Protein AF-A0A8S2XFJ7-F1 (afdb_monomer_lite)

Foldseek 3Di:
DDDPDPPVVVVVVVVVVVPPPPPPPPPPCPPPDDDDDDPLVVLVVVQVPDPDPPDDRPRDPADADPVRHHDDDPVNVVVVVVVVCVVPVD

Structure (mmCIF, N/CA/C/O backbone):
data_AF-A0A8S2XFJ7-F1
#
_entry.id   AF-A0A8S2XFJ7-F1
#
loop_
_atom_site.group_PDB
_atom_site.id
_atom_site.type_symbol
_atom_site.label_atom_id
_atom_site.label_alt_id
_atom_site.label_comp_id
_atom_site.label_asym_id
_atom_site.label_entity_id
_atom_site.label_seq_id
_atom_site.pdbx_PDB_ins_code
_atom_site.Cartn_x
_atom_site.Cartn_y
_atom_site.Cartn_z
_atom_site.occupancy
_atom_site.B_iso_or_equiv
_atom_site.auth_seq_id
_atom_site.auth_comp_id
_atom_site.auth_asym_id
_atom_site.auth_atom_id
_atom_site.pdbx_PDB_model_num
ATOM 1 N N . MET A 1 1 ? 4.955 74.452 -26.018 1.00 40.88 1 MET A N 1
ATOM 2 C CA . MET A 1 1 ? 4.145 73.230 -25.820 1.00 40.88 1 MET A CA 1
ATOM 3 C C . MET A 1 1 ? 5.074 72.022 -25.687 1.00 40.88 1 MET A C 1
ATOM 5 O O . MET A 1 1 ? 5.710 71.675 -26.676 1.00 40.88 1 MET A O 1
ATOM 9 N N . PRO A 1 2 ? 5.244 71.431 -24.489 1.00 47.41 2 PRO A N 1
ATOM 10 C CA . PRO A 1 2 ? 6.196 70.350 -24.248 1.00 47.41 2 PRO A CA 1
ATOM 11 C C . PRO A 1 2 ? 5.463 69.008 -24.097 1.00 47.41 2 PRO A C 1
ATOM 13 O O . PRO A 1 2 ? 5.196 68.560 -22.991 1.00 47.41 2 PRO A O 1
ATOM 16 N N . LEU A 1 3 ? 5.125 68.350 -25.205 1.00 50.56 3 LEU A N 1
ATOM 17 C CA . LEU A 1 3 ? 4.536 67.003 -25.178 1.00 50.56 3 LEU A CA 1
ATOM 18 C C . LEU A 1 3 ? 5.171 66.120 -26.259 1.00 50.56 3 LEU A C 1
ATOM 20 O O . LEU A 1 3 ? 4.497 65.649 -27.162 1.00 50.56 3 LEU A O 1
ATOM 24 N N . CYS A 1 4 ? 6.492 65.918 -26.216 1.00 53.28 4 CYS A N 1
ATOM 25 C CA . CYS A 1 4 ? 7.136 64.939 -27.105 1.00 53.28 4 CYS A CA 1
ATOM 26 C C . CYS A 1 4 ? 8.488 64.428 -26.570 1.00 53.28 4 CYS A C 1
ATOM 28 O O . CYS A 1 4 ? 9.504 64.484 -27.258 1.00 53.28 4 CYS A O 1
ATOM 30 N N . ARG A 1 5 ? 8.549 63.968 -25.309 1.00 59.06 5 ARG A N 1
ATOM 31 C CA . ARG A 1 5 ? 9.762 63.305 -24.770 1.00 59.06 5 ARG A CA 1
ATOM 32 C C . ARG A 1 5 ? 9.557 61.924 -24.135 1.00 59.06 5 ARG A C 1
ATOM 34 O O . ARG A 1 5 ? 10.547 61.239 -23.930 1.00 59.06 5 ARG A O 1
ATOM 41 N N . ASN A 1 6 ? 8.325 61.441 -23.938 1.00 60.38 6 ASN A N 1
ATOM 42 C CA . ASN A 1 6 ? 8.088 60.197 -23.179 1.00 60.38 6 ASN A CA 1
ATOM 43 C C . ASN A 1 6 ? 7.857 58.909 -23.996 1.00 60.38 6 ASN A C 1
ATOM 45 O O . ASN A 1 6 ? 7.772 57.837 -23.413 1.00 60.38 6 ASN A O 1
ATOM 49 N N . LEU A 1 7 ? 7.815 58.940 -25.331 1.00 57.69 7 LEU A N 1
ATOM 50 C CA . LEU A 1 7 ? 7.497 57.727 -26.116 1.00 57.69 7 LEU A CA 1
ATOM 51 C C . LEU A 1 7 ? 8.686 56.777 -26.353 1.00 57.69 7 LEU A C 1
ATOM 53 O O . LEU A 1 7 ? 8.481 55.584 -26.571 1.00 57.69 7 LEU A O 1
ATOM 57 N N . ARG A 1 8 ? 9.932 57.267 -26.288 1.00 57.59 8 ARG A N 1
ATOM 58 C CA . ARG A 1 8 ? 11.129 56.415 -26.440 1.00 57.59 8 ARG A CA 1
ATOM 59 C C . ARG A 1 8 ? 11.462 55.638 -25.168 1.00 57.59 8 ARG A C 1
ATOM 61 O O . ARG A 1 8 ? 11.833 54.473 -25.247 1.00 57.59 8 ARG A O 1
ATOM 68 N N . GLN A 1 9 ? 11.259 56.248 -24.005 1.00 56.66 9 GLN A N 1
ATOM 69 C CA . GLN A 1 9 ? 11.600 55.639 -22.719 1.00 56.66 9 GLN A CA 1
ATOM 70 C C . GLN A 1 9 ? 10.621 54.519 -22.337 1.00 56.66 9 GLN A C 1
ATOM 72 O O . GLN A 1 9 ? 11.046 53.482 -21.843 1.00 56.66 9 GLN A O 1
ATOM 77 N N . VAL A 1 10 ? 9.333 54.667 -22.677 1.00 58.78 10 VAL A N 1
ATOM 78 C CA . VAL A 1 10 ? 8.306 53.634 -22.440 1.00 58.78 10 VAL A CA 1
ATOM 79 C C . VAL A 1 10 ? 8.498 52.424 -23.362 1.00 58.78 10 VAL A C 1
ATOM 81 O O . VAL A 1 10 ? 8.378 51.289 -22.911 1.00 58.78 10 VAL A O 1
ATOM 84 N N . LYS A 1 11 ? 8.882 52.632 -24.632 1.00 56.97 11 LYS A N 1
ATOM 85 C CA . LYS A 1 11 ? 9.237 51.525 -25.541 1.00 56.97 11 LYS A CA 1
ATOM 86 C C . LYS A 1 11 ? 10.482 50.764 -25.074 1.00 56.97 11 LYS A C 1
ATOM 88 O O . LYS A 1 11 ? 10.486 49.538 -25.136 1.00 56.97 11 LYS A O 1
ATOM 93 N N . GLN A 1 12 ? 11.500 51.468 -24.572 1.00 56.28 12 GLN A N 1
ATOM 94 C CA . GLN A 1 12 ? 12.714 50.833 -24.054 1.00 56.28 12 GLN A CA 1
ATOM 95 C C . GLN A 1 12 ? 12.442 50.033 -22.770 1.00 56.28 12 GLN A C 1
ATOM 97 O O . GLN A 1 12 ? 12.999 48.952 -22.608 1.00 56.28 12 GLN A O 1
ATOM 102 N N . LEU A 1 13 ? 11.549 50.528 -21.903 1.00 57.50 13 LEU A N 1
ATOM 103 C CA . LEU A 1 13 ? 11.131 49.850 -20.672 1.00 57.50 13 LEU A CA 1
ATOM 104 C C . LEU A 1 13 ? 10.283 48.592 -20.952 1.00 57.50 13 LEU A C 1
ATOM 106 O O . LEU A 1 13 ? 10.414 47.587 -20.265 1.00 57.50 13 LEU A O 1
ATOM 110 N N . LEU A 1 14 ? 9.432 48.617 -21.984 1.00 55.88 14 LEU A N 1
ATOM 111 C CA . LEU A 1 14 ? 8.612 47.462 -22.381 1.00 55.88 14 LEU A CA 1
ATOM 112 C C . LEU A 1 14 ? 9.439 46.339 -23.040 1.00 55.88 14 LEU A C 1
ATOM 114 O O . LEU A 1 14 ? 9.117 45.157 -22.890 1.00 55.88 14 LEU A O 1
ATOM 118 N N . LEU A 1 15 ? 10.528 46.690 -23.733 1.00 55.84 15 LEU A N 1
ATOM 119 C CA . LEU A 1 15 ? 11.445 45.726 -24.351 1.00 55.84 15 LEU A CA 1
ATOM 120 C C . LEU A 1 15 ? 12.345 45.019 -23.324 1.00 55.84 15 LEU A C 1
ATOM 122 O O . LEU A 1 15 ? 12.580 43.819 -23.456 1.00 55.84 15 LEU A O 1
ATOM 126 N N . THR A 1 16 ? 12.797 45.711 -22.274 1.00 52.78 16 THR A N 1
ATOM 127 C CA . THR A 1 16 ? 13.628 45.106 -21.215 1.00 52.78 16 THR A CA 1
ATOM 128 C C . THR A 1 16 ? 12.843 44.187 -20.280 1.00 52.78 16 THR A C 1
ATOM 130 O O . THR A 1 16 ? 13.390 43.187 -19.821 1.00 52.78 16 THR A O 1
ATOM 133 N N . VAL A 1 17 ? 11.549 44.438 -20.051 1.00 55.88 17 VAL A N 1
ATOM 134 C CA . VAL A 1 17 ? 10.697 43.536 -19.248 1.00 55.88 17 VAL A CA 1
ATOM 135 C C . VAL A 1 17 ? 10.398 42.221 -19.990 1.00 55.88 17 VAL A C 1
ATOM 137 O O . VAL A 1 17 ? 10.217 41.183 -19.355 1.00 55.88 17 VAL A O 1
ATOM 140 N N . SER A 1 18 ? 10.427 42.219 -21.329 1.00 52.34 18 SER A N 1
ATOM 141 C CA . SER A 1 18 ? 10.202 41.007 -22.137 1.00 52.34 18 SER A CA 1
ATOM 142 C C . SER A 1 18 ? 11.402 40.047 -22.158 1.00 52.34 18 SER A C 1
ATOM 144 O O . SER A 1 18 ? 11.220 38.849 -22.364 1.00 52.34 18 SER A O 1
ATOM 146 N N . GLN A 1 19 ? 12.623 40.535 -21.910 1.00 55.84 19 GLN A N 1
ATOM 147 C CA . GLN A 1 19 ? 13.845 39.715 -21.944 1.00 55.84 19 GLN A CA 1
ATOM 148 C C . GLN A 1 19 ? 14.151 38.991 -20.620 1.00 55.84 19 GLN A C 1
ATOM 150 O O . GLN A 1 19 ? 15.005 38.110 -20.587 1.00 55.84 19 GLN A O 1
ATOM 155 N N . ALA A 1 20 ? 13.418 39.278 -19.539 1.00 53.34 20 ALA A N 1
ATOM 156 C CA . ALA A 1 20 ? 13.630 38.654 -18.229 1.00 53.34 20 ALA A CA 1
ATOM 157 C C . ALA A 1 20 ? 13.033 37.234 -18.085 1.00 53.34 20 ALA A C 1
ATOM 159 O O . ALA A 1 20 ? 13.029 36.678 -16.989 1.00 53.34 20 ALA A O 1
ATOM 160 N N . ARG A 1 21 ? 12.519 36.625 -19.165 1.00 55.81 21 ARG A N 1
ATOM 161 C CA . ARG A 1 21 ? 11.924 35.270 -19.149 1.00 55.81 21 ARG A CA 1
ATOM 162 C C . ARG A 1 21 ? 12.729 34.196 -19.881 1.00 55.81 21 ARG A C 1
ATOM 164 O O . ARG A 1 21 ? 12.192 33.136 -20.174 1.00 55.81 21 ARG A O 1
ATOM 171 N N . LEU A 1 22 ? 14.013 34.431 -20.138 1.00 57.62 22 LEU A N 1
ATOM 172 C CA . LEU A 1 22 ? 14.922 33.408 -20.667 1.00 57.62 22 LEU A CA 1
ATOM 173 C C . LEU A 1 22 ? 16.074 33.138 -19.693 1.00 57.62 22 LEU A C 1
ATOM 175 O O . LEU A 1 22 ? 17.223 32.975 -20.093 1.00 57.62 22 LEU A O 1
ATOM 179 N N . ALA A 1 23 ? 15.781 33.090 -18.392 1.00 61.88 23 ALA A N 1
ATOM 180 C CA . ALA A 1 23 ? 16.662 32.377 -17.481 1.00 61.88 23 ALA A CA 1
ATOM 181 C C . ALA A 1 23 ? 16.585 30.896 -17.873 1.00 61.88 23 ALA A C 1
ATOM 183 O O . ALA A 1 23 ? 15.527 30.283 -17.752 1.00 61.88 23 ALA A O 1
ATOM 184 N N . SER A 1 24 ? 17.682 30.371 -18.420 1.00 64.31 24 SER A N 1
ATOM 185 C CA . SER A 1 24 ? 17.869 28.968 -18.790 1.00 64.31 24 SER A CA 1
ATOM 186 C C . SER A 1 24 ? 17.299 28.047 -17.707 1.00 64.31 24 SER A C 1
ATOM 188 O O . SER A 1 24 ? 17.930 27.822 -16.675 1.00 64.31 24 SER A O 1
ATOM 190 N N . THR A 1 25 ? 16.126 27.469 -17.962 1.00 64.94 25 THR A N 1
ATOM 191 C CA . THR A 1 25 ? 15.566 26.364 -17.180 1.00 64.94 25 THR A CA 1
ATOM 192 C C . THR A 1 25 ? 16.199 25.043 -17.615 1.00 64.94 25 THR A C 1
ATOM 194 O O . THR A 1 25 ? 15.503 24.045 -17.785 1.00 64.94 25 THR A O 1
ATOM 197 N N . ASN A 1 26 ? 17.518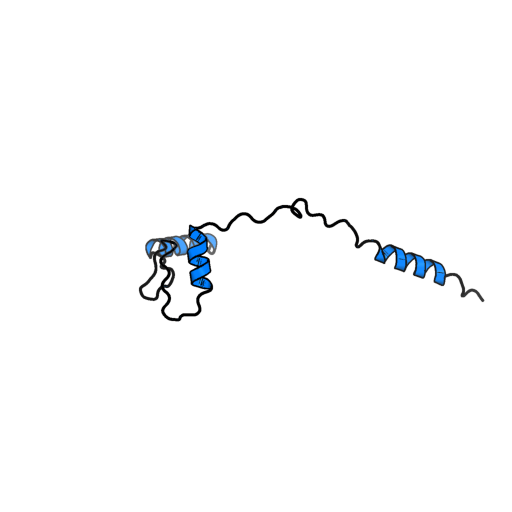 25.014 -17.820 1.00 70.25 26 ASN A N 1
ATOM 198 C CA . ASN A 1 26 ? 18.240 23.751 -17.863 1.00 70.25 26 ASN A CA 1
ATOM 199 C C . ASN A 1 26 ? 18.327 23.255 -16.425 1.00 70.25 26 ASN A C 1
ATOM 201 O O . ASN A 1 26 ? 19.266 23.550 -15.688 1.00 70.25 26 ASN A O 1
ATOM 205 N N . SER A 1 27 ? 17.262 22.565 -16.011 1.00 82.19 27 SER A N 1
ATOM 206 C CA . SER A 1 27 ? 17.264 21.761 -14.799 1.00 82.19 27 SER A CA 1
ATOM 207 C C . SER A 1 27 ? 18.487 20.856 -14.849 1.00 82.19 27 SER A C 1
ATOM 209 O O . SER A 1 27 ? 18.736 20.219 -15.869 1.00 82.19 27 SER A O 1
ATOM 211 N N . PHE A 1 28 ? 19.219 20.764 -13.743 1.00 87.75 28 PHE A N 1
ATOM 212 C CA . PHE A 1 28 ? 20.330 19.822 -13.584 1.00 87.75 28 PHE A CA 1
ATOM 213 C C . PHE A 1 28 ? 19.951 18.381 -14.003 1.00 87.75 28 PHE A C 1
ATOM 215 O O . PHE A 1 28 ? 20.803 17.606 -14.420 1.00 87.75 28 PHE A O 1
ATOM 222 N N . TRP A 1 29 ? 18.655 18.050 -13.957 1.00 88.00 29 TRP A N 1
ATOM 223 C CA . TRP A 1 29 ? 18.087 16.741 -14.275 1.00 88.00 29 TRP A CA 1
ATOM 224 C C . TRP A 1 29 ? 17.491 16.617 -15.687 1.00 88.00 29 TRP A C 1
ATOM 226 O O . TRP A 1 29 ? 16.899 15.589 -15.994 1.00 88.00 29 TRP A O 1
ATOM 236 N N . SER A 1 30 ? 17.601 17.634 -16.551 1.00 87.50 30 SER A N 1
ATOM 237 C CA . SER A 1 30 ? 16.910 17.655 -17.855 1.00 87.50 30 SER A CA 1
ATOM 238 C C . SER A 1 30 ? 17.300 16.508 -18.789 1.00 87.50 30 SER A C 1
ATOM 240 O O . SER A 1 30 ? 16.509 16.124 -19.644 1.00 87.50 30 SER A O 1
ATOM 242 N N . ASN A 1 31 ? 18.510 15.973 -18.619 1.00 88.88 31 ASN A N 1
ATOM 243 C CA . ASN A 1 31 ? 19.081 14.928 -19.470 1.00 88.88 31 ASN A CA 1
ATOM 244 C C . ASN A 1 31 ? 19.091 13.553 -18.785 1.00 88.88 31 ASN A C 1
ATOM 246 O O . ASN A 1 31 ? 19.741 12.634 -19.275 1.00 88.88 31 ASN A O 1
ATOM 250 N N . VAL A 1 32 ? 18.437 13.414 -17.628 1.00 90.00 32 VAL A N 1
ATOM 251 C CA . VAL A 1 32 ? 18.376 12.136 -16.916 1.00 90.00 32 VAL A CA 1
ATOM 252 C C . VAL A 1 32 ? 17.198 11.329 -17.441 1.00 90.00 32 VAL A C 1
ATOM 254 O O . VAL A 1 32 ? 16.039 11.699 -17.256 1.00 90.00 32 VAL A O 1
ATOM 257 N N . GLU A 1 33 ? 17.511 10.225 -18.113 1.00 90.62 33 GLU A N 1
ATOM 258 C CA . GLU A 1 33 ? 16.517 9.285 -18.620 1.00 90.62 33 GLU A CA 1
ATOM 259 C C . GLU A 1 33 ? 15.829 8.524 -17.479 1.00 90.62 33 GLU A C 1
ATOM 261 O O . GLU A 1 33 ? 16.411 8.259 -16.422 1.00 90.62 33 GLU A O 1
ATOM 266 N N . MET A 1 34 ? 14.563 8.164 -17.695 1.00 87.38 34 MET A N 1
ATOM 267 C CA . MET A 1 34 ? 13.805 7.357 -16.745 1.00 87.38 34 MET A CA 1
ATOM 268 C C . MET A 1 34 ? 14.357 5.929 -16.728 1.00 87.38 34 MET A C 1
ATOM 270 O O . MET A 1 34 ? 14.490 5.296 -17.774 1.00 87.38 34 MET A O 1
ATOM 274 N N . GLY A 1 35 ? 14.652 5.413 -15.535 1.00 86.06 35 GLY A N 1
ATOM 275 C CA . GLY A 1 35 ? 15.042 4.015 -15.365 1.00 86.06 35 GLY A CA 1
ATOM 276 C C . GLY A 1 35 ? 13.909 3.044 -15.730 1.00 86.06 35 GLY A C 1
ATOM 277 O O . GLY A 1 35 ? 12.738 3.437 -15.759 1.00 86.06 35 GLY A O 1
ATOM 278 N N . PRO A 1 36 ? 14.231 1.767 -15.996 1.00 85.44 36 PRO A N 1
ATOM 279 C CA . PRO A 1 36 ? 13.216 0.760 -16.276 1.00 85.44 36 PRO A CA 1
ATOM 280 C C . PRO A 1 36 ? 12.244 0.615 -15.088 1.00 85.44 36 PRO A C 1
ATOM 282 O O . PRO A 1 36 ? 12.669 0.716 -13.933 1.00 85.44 36 PRO A O 1
ATOM 285 N N . PRO A 1 37 ? 10.945 0.374 -15.348 1.00 77.38 37 PRO A N 1
ATOM 286 C CA . PRO A 1 37 ? 9.955 0.205 -14.292 1.00 77.38 37 PRO A CA 1
ATOM 287 C C . PRO A 1 37 ? 10.256 -1.042 -13.454 1.00 77.38 37 PRO A C 1
ATOM 289 O O . PRO A 1 37 ? 10.632 -2.089 -13.985 1.00 77.38 37 PRO A O 1
ATOM 292 N N . ASP A 1 38 ? 10.059 -0.934 -12.140 1.00 82.19 38 ASP A N 1
ATOM 293 C CA . ASP A 1 38 ? 10.279 -2.043 -11.215 1.00 82.19 38 ASP A CA 1
ATOM 294 C C . ASP A 1 38 ? 9.312 -3.210 -11.523 1.00 82.19 38 ASP A C 1
ATOM 296 O O . ASP A 1 38 ? 8.097 -2.989 -11.596 1.00 82.19 38 ASP A O 1
ATOM 300 N N . PRO A 1 39 ? 9.803 -4.454 -11.690 1.00 74.19 39 PRO A N 1
ATOM 301 C CA . PRO A 1 39 ? 8.960 -5.593 -12.052 1.00 74.19 39 PRO A CA 1
ATOM 302 C C . PRO A 1 39 ? 7.823 -5.887 -11.061 1.00 74.19 39 PRO A C 1
ATOM 304 O O . PRO A 1 39 ? 6.751 -6.329 -11.473 1.00 74.19 39 PRO A O 1
ATOM 307 N N . ILE A 1 40 ? 8.019 -5.629 -9.764 1.00 74.25 40 ILE A N 1
ATOM 308 C CA . ILE A 1 40 ? 7.023 -5.874 -8.709 1.00 74.25 40 ILE A CA 1
ATOM 309 C C . ILE A 1 40 ? 5.955 -4.773 -8.730 1.00 74.25 40 ILE A C 1
ATOM 311 O O . ILE A 1 40 ? 4.757 -5.050 -8.592 1.00 74.25 40 ILE A O 1
ATOM 315 N N . LEU A 1 41 ? 6.359 -3.522 -8.962 1.00 75.88 41 LEU A N 1
ATOM 316 C CA . LEU A 1 41 ? 5.419 -2.408 -9.124 1.00 75.88 41 LEU A CA 1
ATOM 31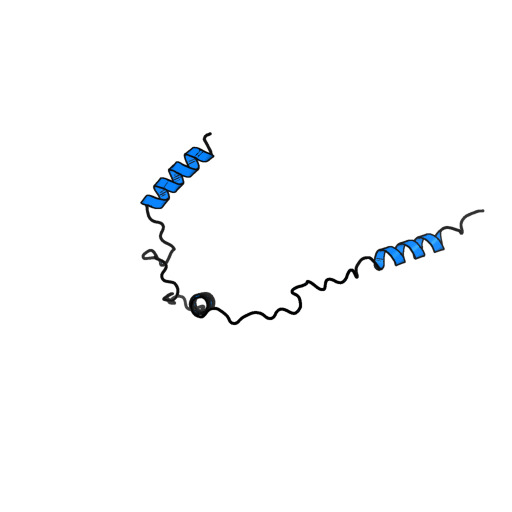7 C C . LEU A 1 41 ? 4.654 -2.482 -10.453 1.00 75.88 41 LEU A C 1
ATOM 319 O O . LEU A 1 41 ? 3.465 -2.149 -10.493 1.00 75.88 41 LEU A O 1
ATOM 323 N N . GLY A 1 42 ? 5.282 -3.005 -11.509 1.00 78.31 42 GLY A N 1
ATOM 324 C CA . GLY A 1 42 ? 4.695 -3.148 -12.841 1.00 78.31 42 GLY A CA 1
ATOM 325 C C . GLY A 1 42 ? 3.419 -3.993 -12.860 1.00 78.31 42 GLY A C 1
ATOM 326 O O . GLY A 1 42 ? 2.454 -3.637 -13.537 1.00 78.31 42 GLY A O 1
ATOM 327 N N . VAL A 1 43 ? 3.346 -5.056 -12.050 1.00 82.12 43 VAL A N 1
ATOM 328 C CA . VAL A 1 43 ? 2.132 -5.890 -11.928 1.00 82.12 43 VAL A CA 1
ATOM 329 C C . VAL A 1 43 ? 0.957 -5.083 -11.368 1.00 82.12 43 VAL A C 1
ATOM 331 O O . VAL A 1 43 ? -0.176 -5.204 -11.836 1.00 82.12 43 VAL A O 1
ATOM 334 N N . THR A 1 44 ? 1.219 -4.202 -10.400 1.00 83.12 44 THR A N 1
ATOM 335 C CA . THR A 1 44 ? 0.181 -3.332 -9.829 1.00 83.12 44 THR A CA 1
ATOM 336 C C . THR A 1 44 ? -0.254 -2.255 -10.820 1.00 83.12 44 THR A C 1
ATOM 338 O O . THR A 1 44 ? -1.434 -1.904 -10.866 1.00 83.12 44 THR A O 1
ATOM 341 N N . GLU A 1 45 ? 0.662 -1.726 -11.630 1.00 83.06 45 GLU A N 1
ATOM 342 C CA . GLU A 1 45 ? 0.320 -0.781 -12.696 1.00 83.06 45 GLU A CA 1
ATOM 343 C C . GLU A 1 45 ? -0.535 -1.422 -13.788 1.00 83.06 45 GLU A C 1
ATOM 345 O O . GLU A 1 45 ? -1.550 -0.847 -14.181 1.00 83.06 45 GLU A O 1
ATOM 350 N N . ALA A 1 46 ? -0.174 -2.625 -14.236 1.00 84.12 46 ALA A N 1
ATOM 351 C 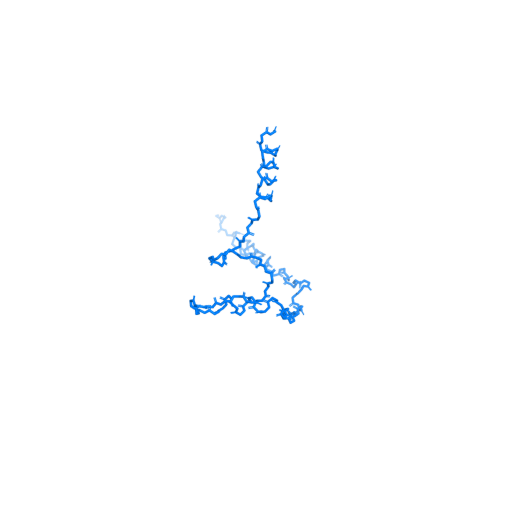CA . ALA A 1 46 ? -0.972 -3.394 -15.183 1.00 84.12 46 ALA A CA 1
ATOM 352 C C . ALA A 1 46 ? -2.373 -3.679 -14.617 1.00 84.12 46 ALA A C 1
ATOM 354 O O . ALA A 1 46 ? -3.371 -3.412 -15.285 1.00 84.12 46 ALA A O 1
ATOM 355 N N . PHE A 1 47 ? -2.460 -4.091 -13.345 1.00 86.50 47 PHE A N 1
ATOM 356 C CA . PHE A 1 47 ? -3.738 -4.258 -12.649 1.00 86.50 47 PHE A CA 1
ATOM 357 C C . PHE A 1 47 ? -4.559 -2.962 -12.612 1.00 86.50 47 PHE A C 1
ATOM 359 O O . PHE A 1 47 ? -5.774 -2.995 -12.796 1.00 86.50 47 PHE A O 1
ATOM 366 N N . LYS A 1 48 ? -3.938 -1.798 -12.384 1.00 85.06 48 LYS A N 1
ATOM 367 C CA . LYS A 1 48 ? -4.645 -0.504 -12.397 1.00 85.06 48 LYS A CA 1
ATOM 368 C C . LYS A 1 48 ? -5.154 -0.128 -13.792 1.00 85.06 48 LYS A C 1
ATOM 370 O O . LYS A 1 48 ? -6.240 0.437 -13.873 1.00 85.06 48 LYS A O 1
ATOM 375 N N . ARG A 1 49 ? -4.402 -0.446 -14.852 1.00 87.88 49 ARG A N 1
ATOM 376 C CA . ARG A 1 49 ? -4.760 -0.148 -16.253 1.00 87.88 49 ARG A CA 1
ATOM 377 C C . ARG A 1 49 ? -5.860 -1.060 -16.815 1.00 87.88 49 ARG A C 1
ATOM 379 O O . ARG A 1 49 ? -6.552 -0.648 -17.736 1.00 87.88 49 ARG A O 1
ATOM 386 N N . ASP A 1 50 ? -6.033 -2.265 -16.274 1.00 88.81 50 ASP A N 1
ATOM 387 C CA . ASP A 1 50 ? -7.075 -3.204 -16.711 1.00 88.81 50 ASP A CA 1
ATOM 388 C C . ASP A 1 50 ? -8.492 -2.684 -16.371 1.00 88.81 50 ASP A C 1
ATOM 390 O O . ASP A 1 50 ? -8.753 -2.258 -15.245 1.00 88.81 50 ASP A O 1
ATOM 394 N N . SER A 1 51 ? -9.422 -2.707 -17.327 1.00 92.06 51 SER A N 1
ATOM 395 C CA . SER A 1 51 ? -10.820 -2.282 -17.153 1.00 92.06 51 SER A CA 1
ATOM 396 C C . SER A 1 51 ? -11.769 -3.421 -16.764 1.00 92.06 51 SER A C 1
ATOM 398 O O . SER A 1 51 ? -12.936 -3.168 -16.461 1.00 92.06 51 SER A O 1
ATOM 400 N N . ASN A 1 52 ? -11.297 -4.670 -16.750 1.00 91.25 52 ASN A N 1
ATOM 401 C CA . ASN A 1 52 ? -12.116 -5.830 -16.431 1.00 91.25 52 ASN A CA 1
ATOM 402 C C . ASN A 1 52 ? -12.652 -5.747 -14.987 1.00 91.25 52 ASN A C 1
ATOM 404 O O . ASN A 1 52 ? -11.859 -5.688 -14.045 1.00 91.25 52 ASN A O 1
ATOM 408 N N . PRO A 1 53 ? -13.980 -5.806 -14.764 1.00 86.31 53 PRO A N 1
ATOM 409 C CA . PRO A 1 53 ? -14.556 -5.735 -13.420 1.00 86.31 53 PRO A CA 1
ATOM 410 C C . PRO A 1 53 ? -14.238 -6.957 -12.542 1.00 86.31 53 PRO A C 1
ATOM 412 O O . PRO A 1 53 ? -14.407 -6.888 -11.330 1.00 86.31 53 PRO A O 1
ATOM 415 N N . LYS A 1 54 ? -13.780 -8.074 -13.127 1.00 86.62 54 LYS A N 1
ATOM 416 C CA . LYS A 1 54 ? -13.420 -9.314 -12.415 1.00 86.62 54 LYS A CA 1
ATOM 417 C C . LYS A 1 54 ? -11.908 -9.481 -12.202 1.00 86.62 54 LYS A C 1
ATOM 419 O O . LYS A 1 54 ? -11.460 -10.579 -11.877 1.00 86.62 54 LYS A O 1
ATOM 424 N N . LYS A 1 55 ? -11.107 -8.433 -12.419 1.00 87.94 55 LYS A N 1
ATOM 425 C CA . LYS A 1 55 ? -9.650 -8.484 -12.224 1.00 87.94 55 LYS A CA 1
ATOM 426 C C . LYS A 1 55 ? -9.281 -8.711 -10.752 1.00 87.94 55 LYS A C 1
ATOM 428 O O . LYS A 1 55 ? -9.901 -8.140 -9.856 1.00 87.94 55 LYS A O 1
ATOM 433 N N . ILE A 1 56 ? -8.225 -9.487 -10.501 1.00 83.38 56 ILE A N 1
ATOM 434 C CA . ILE A 1 56 ? -7.696 -9.770 -9.155 1.00 83.38 56 ILE A CA 1
ATOM 435 C C . ILE A 1 56 ? -6.222 -9.356 -9.104 1.00 83.38 56 ILE A C 1
ATOM 437 O O . ILE A 1 56 ? -5.453 -9.679 -10.007 1.00 83.38 56 ILE A O 1
ATOM 441 N N . ASN A 1 57 ? -5.824 -8.622 -8.060 1.00 83.06 57 ASN A N 1
ATOM 442 C CA . ASN A 1 57 ? -4.434 -8.205 -7.875 1.00 83.06 57 ASN A CA 1
ATOM 443 C C . ASN A 1 57 ? -3.660 -9.284 -7.105 1.00 83.06 57 ASN A C 1
ATOM 445 O O . ASN A 1 57 ? -3.885 -9.454 -5.910 1.00 83.06 57 ASN A O 1
ATOM 449 N N . LEU A 1 58 ? -2.746 -9.974 -7.791 1.00 82.00 58 LEU A N 1
ATOM 450 C CA . LEU A 1 58 ? -1.834 -10.975 -7.217 1.00 82.00 58 LEU A CA 1
ATOM 451 C C . LEU A 1 58 ? -0.372 -10.489 -7.164 1.00 82.00 58 LEU A C 1
ATOM 453 O O . LEU A 1 58 ? 0.535 -11.295 -6.996 1.00 82.00 58 LEU A O 1
ATOM 457 N N . GLY A 1 59 ? -0.133 -9.189 -7.364 1.00 80.25 59 GLY A N 1
ATOM 458 C CA . GLY A 1 59 ? 1.208 -8.605 -7.368 1.00 80.25 59 GLY A CA 1
ATOM 459 C C . GLY A 1 59 ? 1.738 -8.372 -5.956 1.00 80.25 59 GLY A C 1
ATOM 460 O O . GLY A 1 59 ? 2.389 -9.224 -5.359 1.00 80.25 59 GLY A O 1
ATOM 461 N N . VAL A 1 60 ? 1.476 -7.184 -5.410 1.00 80.06 60 VAL A N 1
ATOM 462 C CA . VAL A 1 60 ? 1.970 -6.808 -4.078 1.00 80.06 60 VAL A CA 1
ATOM 463 C C . VAL A 1 60 ? 1.237 -7.609 -3.001 1.00 80.06 60 VAL A C 1
ATOM 465 O O . VAL A 1 60 ? 0.009 -7.547 -2.918 1.00 80.06 60 VAL A O 1
ATOM 468 N N . GLY A 1 61 ? 1.995 -8.292 -2.137 1.00 84.12 61 GLY A N 1
ATOM 469 C CA . GLY A 1 61 ? 1.506 -9.069 -0.990 1.00 84.12 61 GLY A CA 1
ATOM 470 C C . GLY A 1 61 ? 0.935 -8.210 0.143 1.00 84.12 61 GLY A C 1
ATOM 471 O O . GLY A 1 61 ? 1.430 -8.238 1.265 1.00 84.12 61 GLY A O 1
ATOM 472 N N . ALA A 1 62 ? -0.089 -7.411 -0.153 1.00 86.56 62 ALA A N 1
ATOM 473 C CA . ALA A 1 62 ? -0.793 -6.578 0.811 1.00 86.56 62 ALA A CA 1
ATOM 474 C C . ALA A 1 62 ? -2.109 -7.241 1.222 1.00 86.56 62 ALA A C 1
ATOM 476 O O . ALA A 1 62 ? -2.929 -7.567 0.362 1.00 86.56 62 ALA A O 1
ATOM 477 N N . TYR A 1 63 ? -2.333 -7.381 2.530 1.00 88.81 63 TYR A N 1
ATOM 478 C CA . TYR A 1 63 ? -3.551 -7.992 3.056 1.00 88.81 63 TYR A CA 1
ATOM 479 C C . TYR A 1 63 ? -4.793 -7.168 2.691 1.00 88.81 63 TYR A C 1
ATOM 481 O O . TYR A 1 63 ? -4.806 -5.933 2.798 1.00 88.81 63 TYR A O 1
ATOM 489 N N . ARG A 1 64 ? -5.843 -7.862 2.252 1.00 87.81 64 ARG A N 1
ATOM 490 C CA . ARG A 1 64 ? -7.117 -7.276 1.831 1.00 87.81 64 ARG A CA 1
ATOM 491 C C . ARG A 1 64 ? -8.268 -7.907 2.601 1.00 87.81 64 ARG A C 1
ATOM 493 O O . ARG A 1 64 ? -8.153 -9.037 3.062 1.00 87.81 64 ARG A O 1
ATOM 500 N N . SER A 1 65 ? -9.360 -7.166 2.746 1.00 88.31 65 SER A N 1
ATOM 501 C CA . SER A 1 65 ? -10.63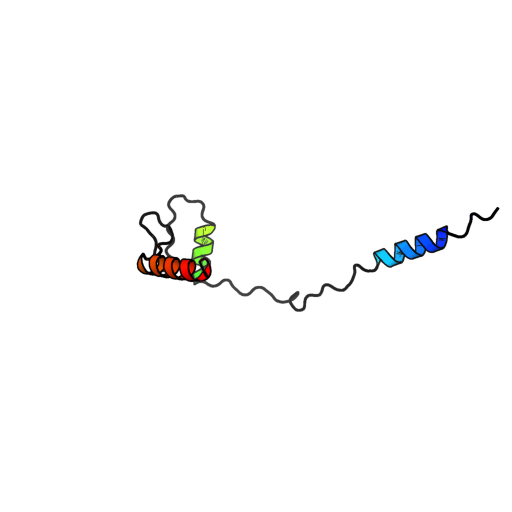2 -7.728 3.202 1.00 88.31 65 SER A CA 1
ATOM 502 C C . SER A 1 65 ? -11.282 -8.578 2.105 1.00 88.31 65 SER A C 1
ATOM 504 O O . SER A 1 65 ? -10.837 -8.555 0.956 1.00 88.31 65 SER A O 1
ATOM 506 N N . ASP A 1 66 ? -12.384 -9.253 2.434 1.00 87.88 66 ASP A N 1
ATOM 507 C CA . ASP A 1 66 ? -13.170 -10.056 1.482 1.00 87.88 66 ASP A CA 1
ATOM 508 C C . ASP A 1 66 ? -13.704 -9.233 0.292 1.00 87.88 66 ASP A C 1
ATOM 510 O O . ASP A 1 66 ? -13.947 -9.757 -0.790 1.00 87.88 66 ASP A O 1
ATOM 514 N N . GLU A 1 67 ? -13.820 -7.913 0.461 1.00 85.69 67 GLU A N 1
ATOM 515 C CA . GLU A 1 67 ? -14.201 -6.960 -0.590 1.00 85.69 67 GLU A CA 1
ATOM 516 C C . GLU A 1 67 ? -13.008 -6.474 -1.443 1.00 85.69 67 GLU A C 1
ATOM 518 O O . GLU A 1 67 ? -13.152 -5.560 -2.256 1.00 85.69 67 GLU A O 1
ATOM 523 N N . GLY A 1 68 ? -11.796 -6.996 -1.221 1.00 84.44 68 GLY A N 1
ATOM 524 C CA . GLY A 1 68 ? -10.575 -6.575 -1.920 1.00 84.44 68 GLY A CA 1
ATOM 525 C C . GLY A 1 68 ? -10.013 -5.214 -1.477 1.00 84.44 68 GLY A C 1
ATOM 526 O O . GLY A 1 68 ? -9.095 -4.678 -2.108 1.00 84.44 68 GLY A O 1
ATOM 527 N N . LYS A 1 69 ? -10.524 -4.629 -0.387 1.00 87.19 69 LYS A N 1
ATOM 528 C CA . LYS A 1 69 ? -10.078 -3.326 0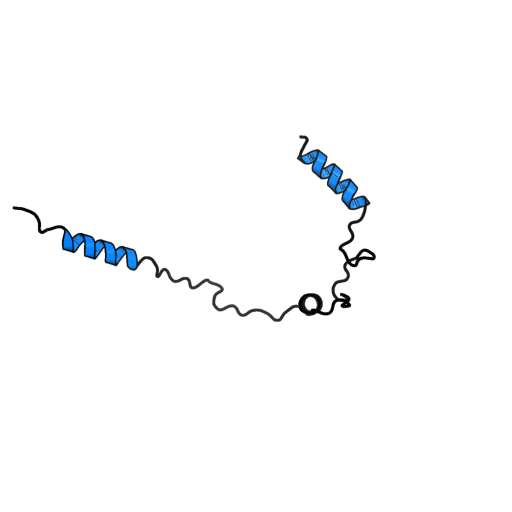.145 1.00 87.19 69 LYS A CA 1
ATOM 529 C C . LYS A 1 69 ? -8.873 -3.481 1.080 1.00 87.19 69 LYS A C 1
ATOM 531 O O . LYS A 1 69 ? -8.692 -4.552 1.652 1.00 87.19 69 LYS A O 1
ATOM 536 N N . PRO A 1 70 ? -8.024 -2.444 1.252 1.00 90.69 70 PRO A N 1
ATOM 537 C CA . PRO A 1 70 ? -6.967 -2.470 2.264 1.00 90.69 70 PRO A CA 1
ATOM 538 C C . PRO A 1 70 ? -7.537 -2.789 3.650 1.00 90.69 70 PRO A C 1
ATOM 540 O O . PRO A 1 70 ? -8.506 -2.159 4.075 1.00 90.69 70 PRO A O 1
ATOM 543 N N . PHE A 1 71 ? -6.933 -3.744 4.354 1.00 92.56 71 PHE A N 1
ATOM 544 C CA . PHE A 1 71 ? -7.381 -4.136 5.686 1.00 92.56 71 PHE A CA 1
ATOM 545 C C . PHE A 1 71 ? -6.449 -3.578 6.760 1.00 92.56 71 PHE A C 1
ATOM 547 O O . PHE A 1 71 ? -5.252 -3.863 6.772 1.00 92.56 71 PHE A O 1
ATOM 554 N N . VAL A 1 72 ? -7.008 -2.791 7.681 1.00 92.69 72 VAL A N 1
ATOM 555 C CA . VAL A 1 72 ? -6.275 -2.249 8.831 1.00 92.69 72 VAL A CA 1
ATOM 556 C C . VAL A 1 72 ? -6.605 -3.076 10.066 1.00 92.69 72 VAL A C 1
ATOM 558 O O . VAL A 1 72 ? -7.775 -3.211 10.432 1.00 92.69 72 VAL A O 1
ATOM 561 N N . LEU A 1 73 ? -5.565 -3.585 10.726 1.00 94.56 73 LEU A N 1
ATOM 562 C CA . LEU A 1 73 ? -5.685 -4.371 11.951 1.00 94.56 73 LEU A CA 1
ATOM 563 C C . LEU A 1 73 ? -6.292 -3.555 13.097 1.00 94.56 73 LEU A C 1
ATOM 565 O O . LEU A 1 73 ? -5.986 -2.376 13.282 1.00 94.56 73 LEU A O 1
ATOM 569 N N . GLU A 1 74 ? -7.103 -4.213 13.922 1.00 95.06 74 GLU A N 1
ATOM 570 C CA . GLU A 1 74 ? -7.810 -3.554 15.024 1.00 95.06 74 GLU A CA 1
ATOM 571 C C . GLU A 1 74 ? -6.863 -3.051 16.126 1.00 95.06 74 GLU A C 1
ATOM 573 O O . GLU A 1 74 ? -7.087 -1.996 16.716 1.00 95.06 74 GLU A O 1
ATOM 578 N N . SER A 1 75 ? -5.754 -3.757 16.364 1.00 95.75 75 SER A N 1
ATOM 579 C CA . SER A 1 75 ? -4.687 -3.305 17.266 1.00 95.75 75 SER A CA 1
ATOM 580 C C . SER A 1 75 ? -4.085 -1.968 16.820 1.00 95.75 75 SER A C 1
ATOM 582 O O . SER A 1 75 ? -3.906 -1.069 17.639 1.00 95.75 75 SER A O 1
ATOM 584 N N . VAL A 1 76 ? -3.842 -1.807 15.516 1.00 94.94 76 VAL A N 1
ATOM 585 C CA . VAL A 1 76 ? -3.279 -0.583 14.927 1.00 94.94 76 VAL A CA 1
ATOM 586 C C . VAL A 1 76 ? -4.262 0.580 15.048 1.00 94.94 76 VAL A C 1
ATOM 588 O O . VAL A 1 76 ? -3.859 1.677 15.428 1.00 94.94 76 VAL A O 1
ATOM 591 N N . LYS A 1 77 ? -5.562 0.348 14.818 1.00 95.56 77 LYS A N 1
ATOM 592 C CA . LYS A 1 77 ? -6.594 1.387 14.993 1.00 95.56 77 LYS A CA 1
ATOM 593 C C . LYS A 1 77 ? -6.675 1.891 16.432 1.00 95.56 77 LYS A C 1
ATOM 595 O O . LYS A 1 77 ? -6.775 3.096 16.646 1.00 95.56 77 LYS A O 1
ATOM 600 N N . LYS A 1 78 ? -6.610 0.986 17.416 1.00 95.94 78 LYS A N 1
ATOM 601 C CA . LYS A 1 78 ? -6.622 1.351 18.843 1.00 95.94 78 LYS A CA 1
ATOM 602 C C . LYS A 1 78 ? -5.443 2.251 19.197 1.00 95.94 78 LYS A C 1
ATOM 604 O O . LYS A 1 78 ? -5.644 3.296 19.806 1.00 95.94 78 LYS A O 1
ATOM 609 N N . VAL A 1 79 ? -4.236 1.872 18.775 1.00 96.88 79 VAL A N 1
ATOM 610 C CA . VAL A 1 79 ? -3.028 2.676 19.012 1.00 96.88 79 VAL A CA 1
ATOM 611 C C . VAL A 1 79 ? -3.124 4.027 18.306 1.00 96.88 79 VAL A C 1
ATOM 613 O O . VAL A 1 79 ? -2.820 5.046 18.915 1.00 96.88 79 VAL A O 1
ATOM 616 N N . PHE A 1 80 ? -3.605 4.058 17.061 1.00 95.31 80 PHE A N 1
ATOM 617 C CA . PHE A 1 80 ? -3.793 5.304 16.320 1.00 95.31 80 PHE A CA 1
ATOM 618 C C . PHE A 1 80 ? -4.781 6.250 17.014 1.00 95.31 80 PHE A C 1
ATOM 620 O O . PHE A 1 80 ? -4.505 7.440 17.123 1.00 95.31 80 PHE A O 1
ATOM 627 N N . LYS A 1 81 ? -5.895 5.726 17.540 1.00 94.69 81 LYS A N 1
ATOM 628 C CA . LYS A 1 81 ? -6.859 6.513 18.318 1.00 94.69 81 LYS A CA 1
ATOM 629 C C . LYS A 1 81 ? -6.212 7.121 19.561 1.00 94.69 81 LYS A C 1
ATOM 631 O O . LYS A 1 81 ? -6.302 8.324 19.756 1.00 94.69 81 LYS A O 1
ATOM 636 N N . ILE A 1 82 ? -5.511 6.303 20.346 1.00 94.94 82 ILE A N 1
ATOM 637 C CA . ILE A 1 82 ? -4.794 6.755 21.545 1.00 94.94 82 ILE A CA 1
ATOM 638 C C . ILE A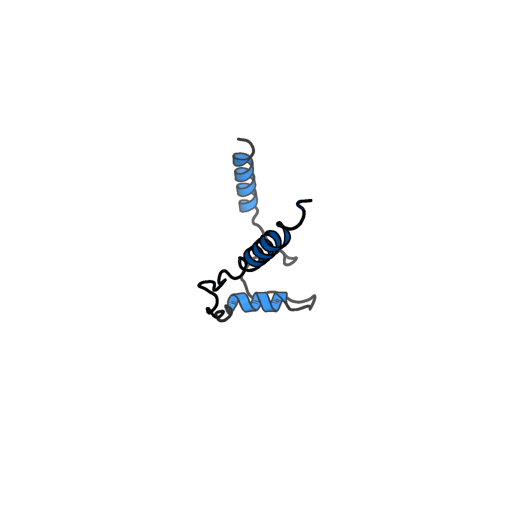 1 82 ? -3.792 7.860 21.185 1.00 94.94 82 ILE A C 1
ATOM 640 O O . ILE A 1 82 ? -3.777 8.914 21.809 1.00 94.94 82 ILE A O 1
ATOM 644 N N . PHE A 1 83 ? -2.979 7.637 20.152 1.00 95.69 83 PHE A N 1
ATOM 645 C CA . PHE A 1 83 ? -1.996 8.604 19.670 1.00 95.69 83 PHE A CA 1
ATOM 646 C C . PHE A 1 83 ? -2.639 9.935 19.258 1.00 95.69 83 PHE A C 1
ATOM 648 O O . PHE A 1 83 ? -2.160 11.001 19.639 1.00 95.69 83 PHE A O 1
ATOM 655 N N . ASN A 1 84 ? -3.743 9.873 18.514 1.00 94.88 84 ASN A N 1
ATOM 656 C CA . ASN A 1 84 ? -4.498 11.045 18.093 1.00 94.88 84 ASN A CA 1
ATOM 657 C C . ASN A 1 84 ? -5.073 11.798 19.303 1.00 94.88 84 ASN A C 1
ATOM 659 O O . ASN A 1 84 ? -4.911 13.010 19.415 1.00 94.88 84 ASN A O 1
ATOM 663 N N . ASP A 1 85 ? -5.672 11.081 20.251 1.00 92.88 85 ASP A N 1
ATOM 664 C CA . ASP A 1 85 ? -6.229 11.672 21.468 1.00 92.88 85 ASP A CA 1
ATOM 665 C C . ASP A 1 85 ? -5.144 12.383 22.300 1.00 92.88 85 ASP A C 1
ATOM 667 O O . ASP A 1 85 ? -5.404 13.465 22.823 1.00 92.88 85 ASP A O 1
ATOM 671 N N . TYR A 1 86 ? -3.921 11.838 22.366 1.00 92.94 86 TYR A N 1
ATOM 672 C CA . TYR A 1 86 ? -2.774 12.482 23.023 1.00 92.94 86 TYR A CA 1
ATOM 673 C C . TYR A 1 86 ? -2.287 13.753 22.319 1.00 92.94 86 TYR A C 1
ATOM 675 O O . TYR A 1 86 ? -1.822 14.669 22.995 1.00 92.94 86 TYR A O 1
ATOM 683 N N . LEU A 1 87 ? -2.332 13.798 20.985 1.00 92.25 87 LEU A N 1
ATOM 684 C CA . LEU A 1 87 ? -1.858 14.950 20.214 1.00 92.25 87 LEU A CA 1
ATOM 685 C C . LEU A 1 87 ? -2.865 16.101 20.170 1.00 92.25 87 LEU A C 1
ATOM 687 O O . LEU A 1 87 ? -2.445 17.252 20.157 1.00 92.25 87 LEU A O 1
ATOM 691 N N . PHE A 1 88 ? -4.164 15.801 20.110 1.00 86.88 88 PHE A N 1
ATOM 692 C CA . PHE A 1 88 ? -5.206 16.809 19.881 1.00 86.88 88 PHE A CA 1
ATOM 693 C C . PHE A 1 88 ? -5.943 17.264 21.151 1.00 86.88 88 PHE A C 1
ATOM 695 O O . PHE A 1 88 ? -6.606 18.296 21.103 1.00 86.88 88 PHE A O 1
ATOM 702 N N . ASN A 1 89 ? -5.840 16.539 22.274 1.00 78.50 89 ASN A N 1
ATOM 703 C CA . ASN A 1 89 ? -6.430 16.945 23.565 1.00 78.50 89 ASN A CA 1
ATOM 704 C C . ASN A 1 89 ? -5.393 17.448 24.586 1.00 78.50 89 ASN A C 1
ATOM 706 O O . ASN A 1 89 ? -5.672 17.473 25.786 1.00 78.50 89 ASN A O 1
ATOM 710 N N . LYS A 1 90 ? -4.196 17.816 24.126 1.00 55.50 90 LYS A N 1
ATOM 711 C CA . LYS A 1 90 ? -3.164 18.479 24.925 1.00 55.50 90 LYS A CA 1
ATOM 712 C C . LYS A 1 90 ? -2.971 19.901 24.417 1.00 55.50 90 LYS A C 1
ATOM 714 O O . LYS A 1 90 ? -2.738 20.781 25.272 1.00 55.50 90 LYS A O 1
#

Secondary structure (DSSP, 8-state):
----SSHHHHHHHHHHHHGGG------TTTT-PPPPPPHHHHHHHHHHH---TT----SS---B-TTS-B---HHHHHHHHHHHHHHH--

Radius of gyration: 30.03 Å; chains: 1; bounding box: 35×84×52 Å

Sequence (90 aa):
MPLCRNLRQVKQLLLTVSQARLASTNSFWSNVEMGPPDPILGVTEAFKRDSNPKKINLGVGAYRSDEGKPFVLESVKKVFKIFNDYLFNK

Organism: NCBI:txid1234261

InterPro domains:
  IPR000796 Aspartate/other aminotransferase [PTHR11879] (22-82)
  IPR015422 Pyridoxal phosphate-dependent transferase, small domain [G3DSA:3.90.1150.10] (26-89)
  IPR015424 Pyridoxal phosphate-dependent transferase [SSF53383] (26-85)

pLDDT: mean 78.21, std 15.29, range [40.88, 96.88]